Protein AF-A0A941A1A6-F1 (afdb_monomer)

Structure (mmCIF, N/CA/C/O backbone):
data_AF-A0A941A1A6-F1
#
_entry.id   AF-A0A941A1A6-F1
#
loop_
_atom_site.group_PDB
_atom_site.id
_atom_site.type_symbol
_atom_site.label_atom_id
_atom_site.label_alt_id
_atom_site.label_comp_id
_atom_site.label_asym_id
_atom_site.label_entity_id
_atom_site.label_seq_id
_atom_site.pdbx_PDB_ins_code
_atom_site.Cartn_x
_atom_site.Cartn_y
_atom_site.Cartn_z
_atom_site.occupancy
_atom_site.B_iso_or_equiv
_atom_site.auth_seq_id
_atom_site.auth_comp_id
_atom_site.auth_asym_id
_atom_site.auth_atom_id
_atom_site.pdbx_PDB_model_num
ATOM 1 N N . GLY A 1 1 ? 13.262 7.343 -23.167 1.00 49.34 1 GLY A N 1
ATOM 2 C CA . GLY A 1 1 ? 14.713 7.392 -22.883 1.00 49.34 1 GLY A CA 1
ATOM 3 C C . GLY A 1 1 ? 14.923 7.771 -21.428 1.00 49.34 1 GLY A C 1
ATOM 4 O O . GLY A 1 1 ? 13.982 8.309 -20.856 1.00 49.34 1 GLY A O 1
ATOM 5 N N . PRO A 1 2 ? 16.084 7.482 -20.812 1.00 55.06 2 PRO A N 1
ATOM 6 C CA . PRO A 1 2 ? 16.362 7.950 -19.455 1.00 55.06 2 PRO A CA 1
ATOM 7 C C . PRO A 1 2 ? 16.250 9.476 -19.433 1.00 55.06 2 PRO A C 1
ATOM 9 O O . PRO A 1 2 ? 16.770 10.135 -20.337 1.00 55.06 2 PRO A O 1
ATOM 12 N N . VAL A 1 3 ? 15.536 10.022 -18.447 1.00 61.56 3 VAL A N 1
ATOM 13 C CA . VAL A 1 3 ? 15.437 11.468 -18.219 1.00 61.56 3 VAL A CA 1
ATOM 14 C C . VAL A 1 3 ? 16.854 11.974 -17.980 1.00 61.56 3 VAL A C 1
ATOM 16 O O . VAL A 1 3 ? 17.435 11.787 -16.912 1.00 61.56 3 VAL A O 1
ATOM 19 N N . ARG A 1 4 ? 17.463 12.540 -19.023 1.00 63.44 4 ARG A N 1
ATOM 20 C CA . ARG A 1 4 ? 18.757 13.201 -18.915 1.00 63.44 4 ARG A CA 1
ATOM 21 C C . ARG A 1 4 ? 18.478 14.539 -18.275 1.00 63.44 4 ARG A C 1
ATOM 23 O O . ARG A 1 4 ? 18.136 15.497 -18.962 1.00 63.44 4 ARG A O 1
ATOM 30 N N . TRP A 1 5 ? 18.590 14.577 -16.953 1.00 63.22 5 TRP A N 1
ATOM 31 C CA . TRP A 1 5 ? 18.684 15.846 -16.262 1.00 63.22 5 TRP A CA 1
ATOM 32 C C . TRP A 1 5 ? 19.760 16.674 -16.968 1.00 63.22 5 TRP A C 1
ATOM 34 O O . TRP A 1 5 ? 20.865 16.150 -17.167 1.00 63.22 5 TRP A O 1
ATOM 44 N N . PRO A 1 6 ? 19.467 17.927 -17.364 1.00 58.25 6 PRO A N 1
ATOM 45 C CA . PRO A 1 6 ? 20.524 18.838 -17.775 1.00 58.25 6 PRO A CA 1
ATOM 46 C C . PRO A 1 6 ? 21.592 18.856 -16.672 1.00 58.25 6 PRO A C 1
ATOM 48 O O . PRO A 1 6 ? 21.302 18.480 -15.534 1.00 58.25 6 PRO A O 1
ATOM 51 N N . ALA A 1 7 ? 22.832 19.231 -16.991 1.00 59.91 7 ALA A N 1
ATOM 52 C CA . ALA A 1 7 ? 23.938 19.322 -16.031 1.00 59.91 7 ALA A CA 1
ATOM 53 C C . ALA A 1 7 ? 23.707 20.453 -14.999 1.00 59.91 7 ALA A C 1
ATOM 55 O O . ALA A 1 7 ? 24.485 21.391 -14.883 1.00 59.91 7 ALA A O 1
ATOM 56 N N . SER A 1 8 ? 22.583 20.392 -14.289 1.00 61.03 8 SER A N 1
ATOM 57 C CA . SER A 1 8 ? 22.144 21.315 -13.267 1.00 61.03 8 SER A CA 1
ATOM 58 C C . SER A 1 8 ? 22.949 21.067 -11.993 1.00 61.03 8 SER A C 1
ATOM 60 O O . SER A 1 8 ? 23.283 19.907 -11.711 1.00 61.03 8 SER A O 1
ATOM 62 N N . PRO A 1 9 ? 23.199 22.110 -11.184 1.00 63.56 9 PRO A N 1
ATOM 63 C CA . PRO A 1 9 ? 23.861 21.977 -9.891 1.00 63.56 9 PRO A CA 1
ATOM 64 C C . PRO A 1 9 ? 23.201 20.876 -9.049 1.00 63.56 9 PRO A C 1
ATOM 66 O O . PRO A 1 9 ? 21.979 20.699 -9.108 1.00 63.56 9 PRO A O 1
ATOM 69 N N . GLY A 1 10 ? 23.991 20.134 -8.263 1.00 65.44 10 GLY A N 1
ATOM 70 C CA . GLY A 1 10 ? 23.497 19.041 -7.406 1.00 65.44 10 GLY A CA 1
ATOM 71 C C . GLY A 1 10 ? 22.298 19.438 -6.530 1.00 65.44 10 GLY A C 1
ATOM 72 O O . GLY A 1 10 ? 21.397 18.627 -6.315 1.00 65.44 10 GLY A O 1
ATOM 73 N N . SER A 1 11 ? 22.207 20.725 -6.176 1.00 72.31 11 SER A N 1
ATOM 74 C CA . SER A 1 11 ? 21.114 21.320 -5.402 1.00 72.31 11 SER A CA 1
ATOM 75 C C . SER A 1 11 ? 19.716 21.122 -6.005 1.00 72.31 11 SER A C 1
ATOM 77 O O . SER A 1 11 ? 18.754 20.969 -5.253 1.00 72.31 11 SER A O 1
ATOM 79 N N . MET A 1 12 ? 19.562 21.076 -7.337 1.00 72.25 12 MET A N 1
ATOM 80 C CA . MET A 1 12 ? 18.244 20.880 -7.960 1.00 72.25 12 MET A CA 1
ATOM 81 C C . MET A 1 12 ? 17.758 19.435 -7.815 1.00 72.25 12 MET A C 1
ATOM 83 O O . MET A 1 12 ? 16.588 19.201 -7.516 1.00 72.25 12 MET A O 1
ATOM 87 N N . LYS A 1 13 ? 18.662 18.460 -7.957 1.00 72.88 13 LYS A N 1
ATOM 88 C CA . LYS A 1 13 ? 18.335 17.035 -7.786 1.00 72.88 13 LYS A CA 1
ATOM 89 C C . LYS A 1 13 ? 17.973 16.732 -6.332 1.00 72.88 13 LYS A C 1
ATOM 91 O O . LYS A 1 13 ? 16.995 16.035 -6.074 1.00 72.88 13 LYS A O 1
ATOM 96 N N . GLU A 1 14 ? 18.709 17.323 -5.394 1.00 78.75 14 GLU A N 1
ATOM 97 C CA . GLU A 1 14 ? 18.432 17.235 -3.958 1.00 78.75 14 GLU A CA 1
ATOM 98 C C . GLU A 1 14 ? 17.093 17.884 -3.585 1.00 78.75 14 GLU A C 1
ATOM 100 O O . GLU A 1 14 ? 16.314 17.310 -2.822 1.00 78.75 14 GLU A O 1
ATOM 105 N N . ALA A 1 15 ? 16.782 19.054 -4.153 1.00 81.69 15 ALA A N 1
ATOM 106 C CA . ALA A 1 15 ? 15.518 19.740 -3.903 1.00 81.69 15 ALA A CA 1
ATOM 107 C C . ALA A 1 15 ? 14.309 18.951 -4.421 1.00 81.69 15 ALA A C 1
ATOM 109 O O . ALA A 1 15 ? 13.315 18.815 -3.705 1.00 81.69 15 ALA A O 1
ATOM 110 N N . VAL A 1 16 ? 14.408 18.386 -5.627 1.00 80.75 16 VAL A N 1
ATOM 111 C CA . VAL A 1 16 ? 13.352 17.539 -6.196 1.00 80.75 16 VAL A CA 1
ATOM 112 C C . VAL A 1 16 ? 13.155 16.288 -5.342 1.00 80.75 16 VAL A C 1
ATOM 114 O O . VAL A 1 16 ? 12.024 15.995 -4.961 1.00 80.75 16 VAL A O 1
ATOM 117 N N . ALA A 1 17 ? 14.233 15.592 -4.971 1.00 78.88 17 ALA A N 1
ATOM 118 C CA . ALA A 1 17 ? 14.154 14.392 -4.137 1.00 78.88 17 ALA A CA 1
ATOM 119 C C . ALA A 1 17 ? 13.515 14.670 -2.767 1.00 78.88 17 ALA A C 1
ATOM 121 O O . ALA A 1 17 ? 12.662 13.905 -2.314 1.00 78.88 17 ALA A O 1
ATOM 122 N N . ARG A 1 18 ? 13.866 15.796 -2.136 1.00 82.00 18 ARG A N 1
ATOM 123 C CA . ARG A 1 18 ? 13.290 16.231 -0.858 1.00 82.00 18 ARG A CA 1
ATOM 124 C C . ARG A 1 18 ? 11.787 16.493 -0.961 1.00 82.00 18 ARG A C 1
ATOM 126 O O . ARG A 1 18 ? 11.028 15.961 -0.157 1.00 82.00 18 ARG A O 1
ATOM 133 N N . ASN A 1 19 ? 11.348 17.264 -1.954 1.00 81.88 19 ASN A N 1
ATOM 134 C CA . ASN A 1 19 ? 9.930 17.602 -2.119 1.00 81.88 19 ASN A CA 1
ATOM 135 C C . ASN A 1 19 ? 9.088 16.366 -2.453 1.00 81.88 19 ASN A C 1
ATOM 137 O O . ASN A 1 19 ? 7.995 16.187 -1.920 1.00 81.88 19 ASN A O 1
ATOM 141 N N . VAL A 1 20 ? 9.634 15.485 -3.291 1.00 78.62 20 VAL A N 1
ATOM 142 C CA . VAL A 1 20 ? 9.037 14.189 -3.615 1.00 78.62 20 VAL A CA 1
ATOM 143 C C . VAL A 1 20 ? 8.913 13.308 -2.373 1.00 78.62 20 VAL A C 1
ATOM 145 O O . VAL A 1 20 ? 7.848 12.739 -2.147 1.00 78.62 20 VAL A O 1
ATOM 148 N N . GLY A 1 21 ? 9.963 13.210 -1.553 1.00 77.44 21 GLY A N 1
ATOM 149 C CA . GLY A 1 21 ? 9.945 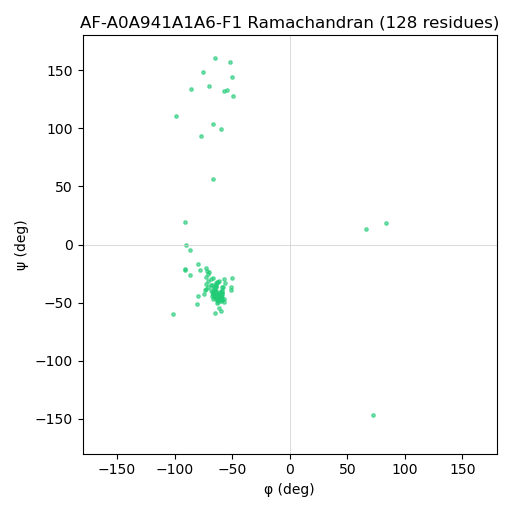12.416 -0.323 1.00 77.44 21 GLY A CA 1
ATOM 150 C C . GLY A 1 21 ? 8.910 12.919 0.684 1.00 77.44 21 GLY A C 1
ATOM 151 O O . GLY A 1 21 ? 8.161 12.119 1.243 1.00 77.44 21 GLY A O 1
ATOM 152 N N . ILE A 1 22 ? 8.813 14.240 0.856 1.00 79.50 22 ILE A N 1
ATOM 153 C CA . ILE A 1 22 ? 7.804 14.870 1.719 1.00 79.50 22 ILE A CA 1
ATOM 1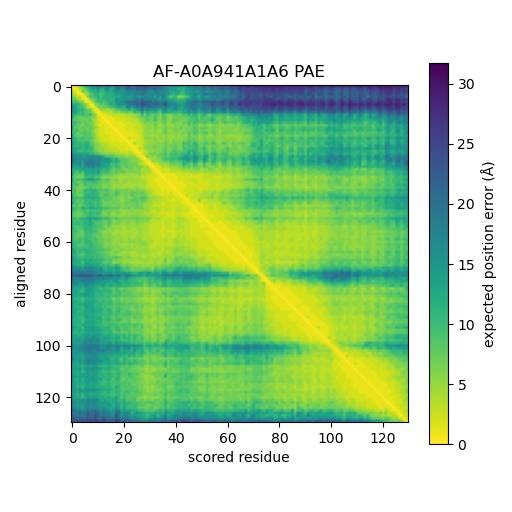54 C C . ILE A 1 22 ? 6.395 14.587 1.185 1.00 79.50 22 ILE A C 1
ATOM 156 O O . ILE A 1 22 ? 5.546 14.097 1.926 1.00 79.50 22 ILE A O 1
ATOM 160 N N . GLY A 1 23 ? 6.151 14.82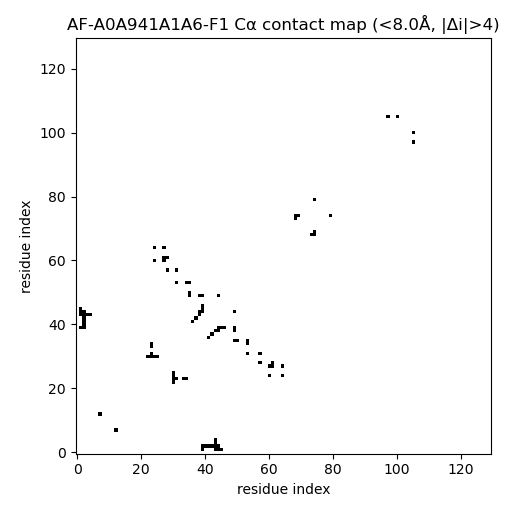9 -0.107 1.00 78.31 23 GLY A N 1
ATOM 161 C CA . GLY A 1 23 ? 4.848 14.583 -0.726 1.00 78.31 23 GLY A CA 1
ATOM 162 C C . GLY A 1 23 ? 4.424 13.115 -0.644 1.00 78.31 23 GLY A C 1
ATOM 163 O O . GLY A 1 23 ? 3.304 12.816 -0.236 1.00 78.31 23 GLY A O 1
ATOM 164 N N . ALA A 1 24 ? 5.329 12.187 -0.957 1.00 72.62 24 ALA A N 1
ATOM 165 C CA . ALA A 1 24 ? 5.058 10.754 -0.881 1.00 72.62 24 ALA A CA 1
ATOM 166 C C . ALA A 1 24 ? 4.785 10.287 0.560 1.00 72.62 24 ALA A C 1
ATOM 168 O O . ALA 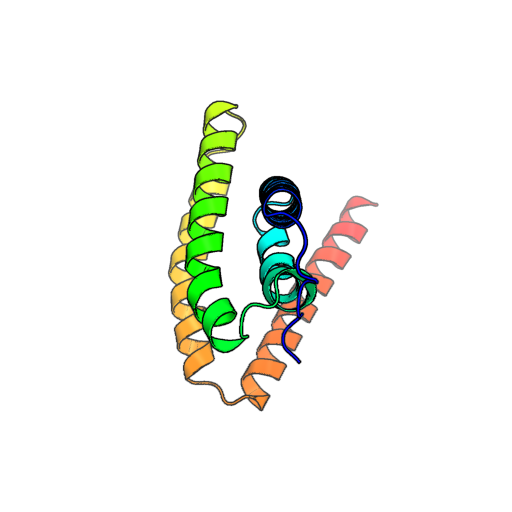A 1 24 ? 3.875 9.488 0.779 1.00 72.62 24 ALA A O 1
ATOM 169 N N . GLY A 1 25 ? 5.530 10.811 1.542 1.00 71.44 25 GLY A N 1
ATOM 170 C CA . GLY A 1 25 ? 5.335 10.498 2.959 1.00 71.44 25 GLY A CA 1
ATOM 171 C C . GLY A 1 25 ? 3.993 10.989 3.511 1.00 71.44 25 GLY A C 1
ATOM 172 O O . GLY A 1 25 ? 3.366 10.283 4.298 1.00 71.44 25 GLY A O 1
ATOM 173 N N . LEU A 1 26 ? 3.515 12.154 3.059 1.00 73.69 26 LEU A N 1
ATOM 174 C CA . LEU A 1 26 ? 2.232 12.725 3.490 1.00 73.69 26 LEU A CA 1
ATOM 175 C C . LEU A 1 26 ? 1.015 11.958 2.950 1.00 73.69 26 LEU A C 1
ATOM 177 O O . LEU A 1 26 ? 0.021 11.814 3.657 1.00 73.69 26 LEU A O 1
ATOM 181 N N . VAL A 1 27 ? 1.086 11.443 1.718 1.00 74.44 27 VAL A N 1
ATOM 182 C CA . VAL A 1 27 ? -0.017 10.678 1.099 1.00 74.44 27 VAL A CA 1
ATOM 183 C C . VAL A 1 27 ? -0.165 9.277 1.728 1.00 74.44 27 VAL A C 1
ATOM 185 O O . VAL A 1 27 ? -1.227 8.658 1.647 1.00 74.44 27 VAL A O 1
ATOM 188 N N . GLY A 1 28 ? 0.871 8.761 2.398 1.00 68.00 28 GLY A N 1
ATOM 189 C CA . GLY A 1 28 ? 0.842 7.454 3.060 1.00 68.00 28 GLY A CA 1
ATOM 190 C C . GLY A 1 28 ? 0.855 6.281 2.071 1.00 68.00 28 GLY A C 1
ATOM 191 O O . GLY A 1 28 ? 1.456 6.367 1.002 1.00 68.00 28 GLY A O 1
ATOM 192 N N . ALA A 1 29 ? 0.185 5.168 2.403 1.00 62.34 29 ALA A N 1
ATOM 193 C CA . ALA A 1 29 ? 0.193 3.944 1.585 1.00 62.34 29 ALA A CA 1
ATOM 194 C C . ALA A 1 29 ? -0.281 4.164 0.129 1.00 62.34 29 ALA A C 1
ATOM 196 O O . ALA A 1 29 ? 0.211 3.499 -0.781 1.00 62.34 29 ALA A O 1
ATOM 197 N N . GLY A 1 30 ? -1.168 5.139 -0.113 1.00 63.88 30 GLY A N 1
ATOM 198 C CA . GLY A 1 30 ? -1.593 5.532 -1.465 1.00 63.88 30 GLY A CA 1
ATO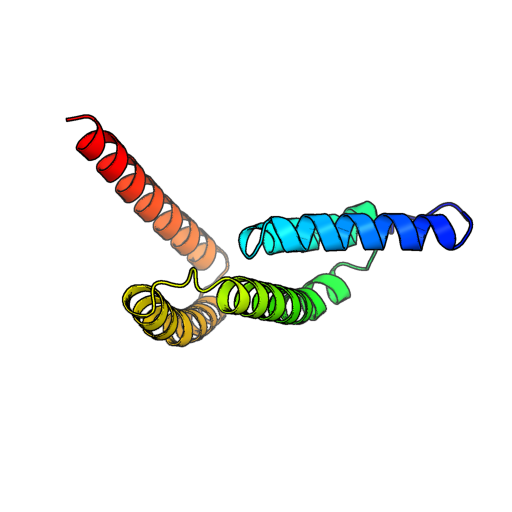M 199 C C . GLY A 1 30 ? -0.506 6.250 -2.279 1.00 63.88 30 GLY A C 1
ATOM 200 O O . GLY A 1 30 ? -0.515 6.194 -3.507 1.00 63.88 30 GLY A O 1
ATOM 201 N N . GLY A 1 31 ? 0.480 6.865 -1.618 1.00 67.94 31 GLY A N 1
ATOM 202 C CA . GLY A 1 31 ? 1.605 7.555 -2.256 1.00 67.94 31 GLY A CA 1
ATOM 203 C C . GLY A 1 31 ? 2.606 6.600 -2.907 1.00 67.94 31 GLY A C 1
ATOM 204 O O . GLY A 1 31 ? 3.287 6.973 -3.861 1.00 67.94 31 GLY A O 1
ATOM 205 N N . ALA A 1 32 ? 2.649 5.338 -2.465 1.00 73.69 32 ALA A N 1
ATOM 206 C CA . ALA A 1 32 ? 3.510 4.306 -3.044 1.00 73.69 32 ALA A CA 1
ATOM 207 C C . ALA A 1 32 ? 3.171 4.002 -4.514 1.00 73.69 32 ALA A C 1
ATOM 209 O O . ALA A 1 32 ? 4.070 3.723 -5.307 1.00 73.69 32 ALA A O 1
ATOM 210 N N . PHE A 1 33 ? 1.897 4.119 -4.904 1.00 77.25 33 PHE A N 1
ATOM 211 C CA . PHE A 1 33 ? 1.484 3.983 -6.304 1.00 77.25 33 PHE A CA 1
ATOM 212 C C . PHE A 1 33 ? 2.087 5.084 -7.190 1.00 77.25 33 PHE A C 1
ATOM 214 O O . PHE A 1 33 ? 2.478 4.824 -8.327 1.00 77.25 33 PHE A O 1
ATOM 221 N N . LEU A 1 34 ? 2.224 6.300 -6.653 1.00 81.19 34 LEU A N 1
ATOM 222 C CA . LEU A 1 34 ? 2.822 7.439 -7.354 1.00 81.19 34 LEU A CA 1
ATOM 223 C C . LEU A 1 34 ? 4.357 7.371 -7.390 1.00 81.19 34 LEU A C 1
ATOM 225 O O . LEU A 1 34 ? 4.978 7.969 -8.265 1.00 81.19 34 LEU A O 1
ATOM 229 N N . LEU A 1 35 ? 4.983 6.623 -6.478 1.00 83.00 35 LEU A N 1
ATOM 230 C CA . LEU A 1 35 ? 6.439 6.541 -6.348 1.00 83.00 35 LEU A CA 1
ATOM 231 C C . LEU A 1 35 ? 7.118 5.947 -7.592 1.00 83.00 35 LEU A C 1
ATOM 233 O O . LEU A 1 35 ? 8.112 6.484 -8.074 1.00 83.00 35 LEU A O 1
ATOM 237 N N . VAL A 1 36 ? 6.578 4.858 -8.142 1.00 87.62 36 VAL A N 1
ATOM 238 C CA . VAL A 1 36 ? 7.146 4.188 -9.326 1.00 87.62 36 VAL A CA 1
ATOM 239 C C . VAL A 1 36 ? 7.170 5.097 -10.566 1.00 87.62 36 VAL A C 1
ATOM 241 O O . VAL A 1 36 ? 8.256 5.283 -11.126 1.00 87.62 36 VAL A O 1
ATOM 244 N N . PRO A 1 37 ? 6.045 5.698 -11.011 1.00 83.69 37 PRO A N 1
ATOM 245 C CA . PRO A 1 37 ? 6.065 6.599 -12.160 1.00 83.69 37 PRO A CA 1
ATOM 246 C C . PRO A 1 37 ? 6.934 7.831 -11.903 1.00 83.69 37 PRO A C 1
ATOM 248 O O . PRO A 1 37 ? 7.600 8.293 -12.821 1.00 83.69 37 PRO A O 1
ATOM 251 N N . LEU A 1 38 ? 7.014 8.320 -10.667 1.00 83.69 38 LEU A N 1
ATOM 252 C CA . LEU A 1 38 ? 7.847 9.464 -10.303 1.00 83.69 38 LEU A CA 1
ATOM 253 C C . LEU A 1 38 ? 9.351 9.161 -10.406 1.00 83.69 38 LEU A C 1
ATOM 255 O O . LEU A 1 38 ? 10.109 9.941 -10.983 1.00 83.69 38 LEU A O 1
ATOM 259 N N . LEU A 1 39 ? 9.795 8.002 -9.916 1.00 82.25 39 LEU A N 1
ATOM 260 C CA . LEU A 1 39 ? 11.195 7.580 -10.028 1.00 82.25 39 LEU A CA 1
ATOM 261 C C . LEU A 1 3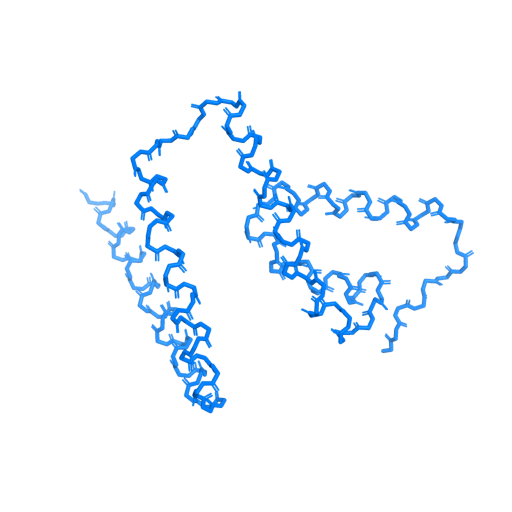9 ? 11.621 7.365 -11.488 1.00 82.25 39 LEU A C 1
ATOM 263 O O . LEU A 1 39 ? 12.765 7.650 -11.845 1.00 82.25 39 LEU A O 1
ATOM 267 N N . ILE A 1 40 ? 10.709 6.898 -12.341 1.00 87.25 40 ILE A N 1
ATOM 268 C CA . ILE A 1 40 ? 10.993 6.662 -13.762 1.00 87.25 40 ILE A CA 1
ATOM 269 C C . ILE A 1 40 ? 10.918 7.968 -14.564 1.00 87.25 40 ILE A C 1
ATOM 271 O O . ILE A 1 40 ? 11.844 8.284 -15.307 1.00 87.25 40 ILE A O 1
ATOM 275 N N . ALA A 1 41 ? 9.828 8.725 -14.427 1.00 82.56 41 ALA A N 1
ATOM 276 C CA . ALA A 1 41 ? 9.511 9.868 -15.283 1.00 82.56 41 ALA A CA 1
ATOM 277 C C . ALA A 1 41 ? 10.133 11.187 -14.818 1.00 82.56 41 ALA A C 1
ATOM 279 O O . ALA A 1 41 ? 10.358 12.063 -15.645 1.00 82.56 41 ALA A O 1
ATOM 280 N N . VAL A 1 42 ? 10.407 11.340 -13.520 1.00 78.81 42 VAL A N 1
ATOM 281 C CA . VAL A 1 42 ? 11.077 12.532 -12.987 1.00 78.81 42 VAL A CA 1
ATOM 282 C C . VAL A 1 42 ? 12.539 12.210 -12.739 1.00 78.81 42 VAL A C 1
ATOM 284 O O . VAL A 1 42 ? 13.405 12.796 -13.372 1.00 78.81 42 VAL A O 1
ATOM 287 N N . VAL A 1 43 ? 12.846 11.233 -11.883 1.00 78.38 43 VAL A N 1
ATOM 288 C CA . VAL A 1 43 ? 14.244 10.969 -11.494 1.00 78.38 43 VAL A CA 1
ATOM 289 C C . VAL A 1 43 ? 15.052 10.303 -12.618 1.00 78.38 43 VAL A C 1
ATOM 291 O O . VAL A 1 43 ? 16.257 10.533 -12.709 1.00 78.38 43 VAL A O 1
ATOM 294 N N . GLY A 1 44 ? 14.410 9.547 -13.513 1.00 78.31 44 GLY A N 1
ATOM 295 C CA . GLY A 1 44 ? 15.072 8.893 -14.647 1.00 78.31 44 GLY A CA 1
ATOM 296 C C . GLY A 1 44 ? 15.731 7.556 -14.306 1.00 78.31 44 GLY A C 1
ATOM 297 O O . GLY A 1 44 ? 16.595 7.094 -15.054 1.00 78.31 44 GLY A O 1
ATOM 298 N N . ILE A 1 45 ? 15.351 6.932 -13.187 1.00 82.44 45 ILE A N 1
ATOM 299 C CA . ILE A 1 45 ? 15.900 5.639 -12.767 1.00 82.44 45 ILE A CA 1
ATOM 300 C C . ILE A 1 45 ? 15.388 4.536 -13.712 1.00 82.44 45 ILE A C 1
ATOM 302 O O . ILE A 1 45 ? 14.197 4.510 -14.037 1.00 82.44 45 ILE A O 1
ATOM 306 N N . PRO A 1 46 ? 16.252 3.602 -14.159 1.00 85.19 46 PRO A N 1
ATOM 307 C CA . PRO A 1 46 ? 15.830 2.471 -14.975 1.00 85.19 46 PRO A CA 1
ATOM 308 C C . PRO A 1 46 ? 14.713 1.658 -14.313 1.00 85.19 46 PRO A C 1
ATOM 310 O O . PRO A 1 46 ? 14.841 1.232 -13.165 1.00 85.19 46 PRO A O 1
ATOM 313 N N . THR A 1 47 ? 13.665 1.345 -15.079 1.00 87.38 47 THR A N 1
ATOM 314 C CA . THR A 1 47 ? 12.458 0.640 -14.610 1.00 87.38 47 THR A CA 1
ATOM 315 C C . THR A 1 47 ? 12.765 -0.645 -13.839 1.00 87.38 47 THR A C 1
ATOM 317 O O . THR A 1 47 ? 12.131 -0.921 -12.826 1.00 87.38 47 THR A O 1
ATOM 320 N N . ARG A 1 48 ? 13.773 -1.413 -14.275 1.00 86.19 48 ARG A N 1
ATOM 321 C CA . ARG A 1 48 ? 14.195 -2.651 -13.599 1.00 86.19 48 ARG A CA 1
ATOM 322 C C . ARG A 1 48 ? 14.641 -2.401 -12.155 1.00 86.19 48 ARG A C 1
ATOM 324 O O . ARG A 1 48 ? 14.306 -3.184 -11.275 1.00 86.19 48 ARG A O 1
ATOM 331 N N . ILE A 1 49 ? 15.387 -1.322 -11.926 1.00 86.31 49 ILE A N 1
ATOM 332 C CA . ILE A 1 49 ? 15.915 -0.966 -10.605 1.00 86.31 49 ILE A CA 1
ATOM 333 C C . ILE A 1 49 ? 14.780 -0.412 -9.744 1.00 86.31 49 ILE A C 1
ATOM 335 O O . ILE A 1 49 ? 14.641 -0.815 -8.594 1.00 86.31 49 ILE A O 1
ATOM 339 N N . THR A 1 50 ? 13.926 0.439 -10.319 1.00 88.19 50 THR A N 1
ATOM 340 C CA . THR A 1 50 ? 12.769 1.024 -9.628 1.00 88.19 50 THR A CA 1
ATOM 341 C C . THR A 1 50 ? 11.795 -0.029 -9.107 1.00 88.19 50 THR A C 1
ATOM 343 O O . THR A 1 50 ? 11.381 0.057 -7.958 1.00 88.19 50 THR A O 1
ATOM 346 N N . ILE A 1 51 ? 11.439 -1.026 -9.924 1.00 87.62 51 ILE A N 1
ATOM 347 C CA . ILE A 1 51 ? 10.505 -2.088 -9.511 1.00 87.62 51 ILE A CA 1
ATOM 348 C C . ILE A 1 51 ? 11.108 -2.938 -8.381 1.00 87.62 51 ILE A C 1
ATOM 350 O O . ILE A 1 51 ? 10.391 -3.350 -7.474 1.00 87.62 51 ILE A O 1
ATOM 354 N N . GLY A 1 52 ? 12.421 -3.190 -8.416 1.00 86.88 52 GLY A N 1
ATOM 355 C CA . GLY A 1 52 ? 13.107 -3.957 -7.375 1.00 86.88 52 GLY A CA 1
ATOM 356 C C . GLY A 1 52 ? 13.265 -3.197 -6.054 1.00 86.88 52 GLY A C 1
ATOM 357 O O . GLY A 1 52 ? 13.190 -3.806 -4.990 1.00 86.88 52 GLY A O 1
ATOM 358 N N . SER A 1 53 ? 13.461 -1.876 -6.100 1.00 88.25 53 SER A N 1
ATOM 359 C CA . SER A 1 53 ? 13.679 -1.056 -4.902 1.00 88.25 53 SER A CA 1
ATOM 360 C C . SER A 1 53 ? 12.397 -0.483 -4.294 1.00 88.25 53 SER A C 1
ATOM 362 O O . SER A 1 53 ? 12.386 -0.168 -3.102 1.00 88.25 53 SER A O 1
ATOM 364 N N . SER A 1 54 ? 11.303 -0.370 -5.057 1.00 86.19 54 SER A N 1
ATOM 365 C CA . SER A 1 54 ? 10.066 0.249 -4.568 1.00 86.19 54 SER A CA 1
ATOM 366 C C . SER A 1 54 ? 9.462 -0.415 -3.324 1.00 86.19 54 SER A C 1
ATOM 368 O O . SER A 1 54 ? 9.058 0.338 -2.443 1.00 86.19 54 SER A O 1
ATOM 370 N N . PRO A 1 55 ? 9.442 -1.756 -3.147 1.00 86.62 55 PRO A N 1
ATOM 371 C CA . PRO A 1 55 ? 8.892 -2.363 -1.931 1.00 86.62 55 PRO A CA 1
ATOM 372 C C . PRO A 1 55 ? 9.687 -1.988 -0.676 1.00 86.62 55 PRO A C 1
ATOM 374 O O . PRO A 1 55 ? 9.100 -1.745 0.375 1.00 86.62 55 PRO A O 1
ATOM 377 N N . ALA A 1 56 ? 11.016 -1.884 -0.791 1.00 88.69 56 ALA A N 1
ATOM 378 C CA . ALA A 1 56 ? 11.876 -1.456 0.309 1.00 88.69 56 ALA A CA 1
ATOM 379 C C . ALA A 1 56 ? 11.622 0.012 0.674 1.00 88.69 56 ALA A C 1
ATOM 381 O O . ALA A 1 56 ? 11.528 0.351 1.852 1.00 88.69 56 ALA A O 1
ATOM 382 N N . ILE A 1 57 ? 11.452 0.880 -0.328 1.00 86.31 57 ILE A N 1
ATOM 383 C CA . ILE A 1 57 ? 11.101 2.286 -0.096 1.00 86.31 57 ILE A CA 1
ATOM 384 C C . ILE A 1 57 ? 9.727 2.377 0.579 1.00 86.31 57 ILE A C 1
ATOM 386 O O . ILE A 1 57 ? 9.584 3.048 1.600 1.00 86.31 57 ILE A O 1
ATOM 390 N N . THR A 1 58 ? 8.727 1.658 0.064 1.00 86.69 58 THR A N 1
ATOM 391 C CA . THR A 1 58 ? 7.388 1.618 0.656 1.00 86.69 58 THR A CA 1
ATOM 392 C C . THR A 1 58 ? 7.424 1.122 2.100 1.00 86.69 58 THR A C 1
ATOM 394 O O . THR A 1 58 ? 6.787 1.743 2.947 1.00 86.69 58 THR A O 1
ATOM 397 N N . LEU A 1 59 ? 8.219 0.095 2.414 1.00 88.12 59 LEU A N 1
ATOM 398 C CA . LEU A 1 59 ? 8.407 -0.389 3.783 1.00 88.12 59 LEU A CA 1
ATOM 399 C C . LEU A 1 59 ? 8.913 0.718 4.719 1.00 88.12 59 LEU A C 1
ATOM 401 O O . LEU A 1 59 ? 8.315 0.945 5.767 1.00 88.12 59 LEU A O 1
ATOM 405 N N . TRP A 1 60 ? 9.962 1.452 4.334 1.00 87.56 60 TRP A N 1
ATOM 406 C CA . TRP A 1 60 ? 10.485 2.557 5.145 1.00 87.56 60 TRP A CA 1
ATOM 407 C C . TRP A 1 60 ? 9.458 3.672 5.356 1.00 87.56 60 TRP A C 1
ATOM 409 O O . TRP A 1 60 ? 9.277 4.139 6.482 1.00 87.56 60 TRP A O 1
ATOM 419 N N . THR A 1 61 ? 8.746 4.068 4.296 1.00 83.50 61 THR A N 1
ATOM 420 C CA . THR A 1 61 ? 7.704 5.108 4.392 1.00 83.50 61 THR A CA 1
ATOM 421 C C . THR A 1 61 ? 6.530 4.669 5.268 1.00 83.50 61 THR A C 1
ATOM 423 O O . THR A 1 61 ? 6.041 5.458 6.074 1.00 83.50 61 THR A O 1
ATOM 426 N N . ALA A 1 62 ? 6.110 3.405 5.171 1.00 84.81 62 ALA A N 1
ATOM 427 C CA . ALA A 1 62 ? 5.039 2.845 5.983 1.00 84.81 62 ALA A CA 1
ATOM 428 C C . ALA A 1 62 ? 5.437 2.787 7.463 1.00 84.81 62 ALA A C 1
ATOM 430 O O . ALA A 1 62 ? 4.658 3.214 8.312 1.00 84.81 62 ALA A O 1
ATOM 431 N N . THR A 1 63 ? 6.661 2.346 7.772 1.00 88.06 63 THR A N 1
ATOM 432 C CA . THR A 1 63 ? 7.196 2.345 9.142 1.00 88.06 63 THR A CA 1
ATOM 433 C C . THR A 1 63 ? 7.226 3.756 9.725 1.00 88.06 63 THR A C 1
ATOM 435 O O . THR A 1 63 ? 6.743 3.966 10.836 1.00 88.06 63 THR A O 1
ATOM 438 N N . ALA A 1 64 ? 7.713 4.744 8.967 1.00 86.44 64 ALA A N 1
ATOM 439 C CA . ALA A 1 64 ? 7.696 6.144 9.390 1.00 86.44 64 ALA A CA 1
ATOM 440 C C . ALA A 1 64 ? 6.264 6.664 9.622 1.00 86.44 64 ALA A C 1
ATOM 442 O O . ALA A 1 64 ? 6.007 7.346 10.614 1.00 86.44 64 ALA A O 1
ATOM 443 N N . GLY A 1 65 ? 5.313 6.297 8.757 1.00 84.19 65 GLY A N 1
ATOM 444 C CA . GLY A 1 65 ? 3.900 6.655 8.906 1.00 84.19 65 GLY A CA 1
ATOM 445 C C . GLY A 1 65 ? 3.241 6.031 10.141 1.00 84.19 65 GLY A C 1
ATOM 446 O O . GLY A 1 65 ? 2.472 6.701 10.832 1.00 84.19 65 GLY A O 1
ATOM 447 N N . VAL A 1 66 ? 3.563 4.773 10.454 1.00 86.00 66 VAL A N 1
ATOM 448 C CA . V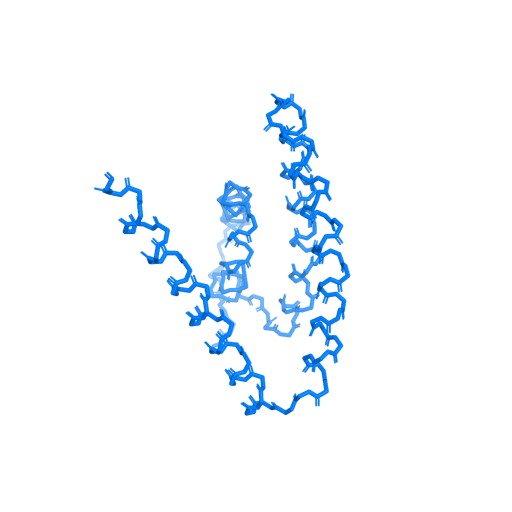AL A 1 66 ? 3.096 4.095 11.673 1.00 86.00 66 VAL A CA 1
ATOM 449 C C . VAL A 1 66 ? 3.703 4.743 12.913 1.00 86.00 66 VAL A C 1
ATOM 451 O O . VAL A 1 66 ? 2.958 5.072 13.830 1.00 86.00 66 VAL A O 1
ATOM 454 N N . LEU A 1 67 ? 5.015 4.998 12.930 1.00 86.88 67 LEU A N 1
ATOM 455 C CA . LEU A 1 67 ? 5.684 5.687 14.040 1.00 86.88 67 LEU A CA 1
ATOM 456 C C . LEU A 1 67 ? 5.099 7.083 14.282 1.00 86.88 67 LEU A C 1
ATOM 458 O O . LEU A 1 67 ? 4.812 7.435 15.424 1.00 86.88 67 LEU A O 1
ATOM 462 N N . GLY A 1 68 ? 4.847 7.848 13.217 1.00 85.88 68 GLY A N 1
ATOM 463 C CA . GLY A 1 68 ? 4.202 9.157 13.317 1.00 85.88 68 GLY A CA 1
ATOM 464 C C . GLY A 1 68 ? 2.790 9.078 13.903 1.00 85.88 68 GLY A C 1
ATOM 465 O O . GLY A 1 68 ? 2.439 9.870 14.773 1.00 85.88 68 GLY A O 1
ATOM 466 N N . LYS A 1 69 ? 1.988 8.090 13.484 1.00 84.19 69 LYS A N 1
ATOM 467 C CA . LYS A 1 69 ? 0.632 7.866 14.020 1.00 84.19 69 LYS A CA 1
ATOM 468 C C . LYS A 1 69 ? 0.627 7.322 15.454 1.00 84.19 69 LYS A C 1
ATOM 470 O O . LYS A 1 69 ? -0.295 7.619 16.209 1.00 84.19 69 LYS A O 1
ATOM 475 N N . LEU A 1 70 ? 1.636 6.536 15.833 1.00 85.00 70 LEU A N 1
ATOM 476 C CA . LEU A 1 70 ? 1.826 6.064 17.207 1.00 85.00 70 LEU A CA 1
ATOM 477 C C . LEU A 1 70 ? 2.168 7.233 18.132 1.00 85.00 70 LEU A C 1
ATOM 479 O O . LEU A 1 70 ? 1.587 7.337 19.209 1.00 85.00 70 LEU A O 1
ATOM 483 N N . ALA A 1 71 ? 3.042 8.143 17.690 1.00 84.50 71 ALA A N 1
ATOM 484 C CA . ALA A 1 71 ? 3.430 9.323 18.459 1.00 84.50 71 ALA A CA 1
ATOM 485 C C . ALA A 1 71 ? 2.249 10.266 18.753 1.00 84.50 71 ALA A C 1
ATOM 487 O O . ALA A 1 71 ? 2.226 10.905 19.801 1.00 84.50 71 ALA A O 1
ATOM 488 N N . THR A 1 72 ? 1.253 10.340 17.865 1.00 83.31 72 THR A N 1
ATOM 489 C CA . THR A 1 72 ? 0.052 11.163 18.080 1.00 83.31 72 THR A CA 1
ATOM 490 C C . THR A 1 72 ? -1.053 10.455 18.868 1.00 83.31 72 THR A C 1
ATOM 492 O O . THR A 1 72 ? -2.063 11.084 19.176 1.00 83.31 72 THR A O 1
ATOM 495 N N . GLY A 1 73 ? -0.901 9.166 19.199 1.00 78.06 73 GLY A N 1
ATOM 496 C CA . GLY A 1 73 ? -1.893 8.395 19.962 1.00 78.06 73 GLY A CA 1
ATOM 497 C C . GLY A 1 73 ? -3.228 8.164 19.237 1.00 78.06 73 GLY A C 1
ATOM 498 O O . GLY A 1 73 ? -4.199 7.738 19.853 1.00 78.06 73 GLY A O 1
ATOM 499 N N . GLN A 1 74 ? -3.300 8.425 17.929 1.00 72.44 74 GLN A N 1
ATOM 500 C CA . GLN A 1 74 ? -4.544 8.400 17.141 1.00 72.44 74 GLN A CA 1
ATOM 501 C C . GLN A 1 74 ? -4.848 7.031 16.507 1.00 72.44 74 GLN A C 1
ATOM 503 O O . GLN A 1 74 ? -5.592 6.953 15.528 1.00 72.44 74 GLN A O 1
ATOM 508 N N . ILE A 1 75 ? -4.254 5.942 17.004 1.00 78.38 75 ILE A N 1
ATOM 509 C CA . ILE A 1 75 ? -4.451 4.611 16.419 1.00 78.38 75 ILE A CA 1
ATOM 510 C C . ILE A 1 75 ? -5.507 3.844 17.221 1.00 78.38 75 ILE A C 1
ATOM 512 O O . ILE A 1 75 ? -5.224 3.419 18.343 1.00 78.38 75 ILE A O 1
ATOM 516 N N . PRO A 1 76 ? -6.702 3.594 16.653 1.00 85.25 76 PRO A N 1
ATOM 517 C CA . PRO A 1 76 ? -7.642 2.659 17.249 1.00 85.25 76 PRO A CA 1
ATOM 518 C C . PRO A 1 76 ? -7.057 1.239 17.172 1.00 85.25 76 PRO A C 1
ATOM 520 O O . PRO A 1 76 ? -7.030 0.611 16.114 1.00 85.25 76 PRO A O 1
ATOM 523 N N . LEU A 1 77 ? -6.561 0.744 18.310 1.00 84.69 77 LEU A N 1
ATOM 524 C CA . LEU A 1 77 ? -5.809 -0.514 18.419 1.00 84.69 77 LEU A CA 1
ATOM 525 C C . LEU A 1 77 ? -6.598 -1.738 17.940 1.00 84.69 77 LEU A C 1
ATOM 527 O O . LEU A 1 77 ? -6.028 -2.621 17.308 1.00 84.69 77 LEU A O 1
ATOM 531 N N . VAL A 1 78 ? -7.908 -1.777 18.194 1.00 89.44 78 VAL A N 1
ATOM 532 C CA . VAL A 1 78 ? -8.772 -2.912 17.831 1.00 89.44 78 VAL A CA 1
ATOM 533 C C . VAL A 1 78 ? -8.868 -3.105 16.306 1.00 89.44 78 VAL A C 1
ATOM 535 O O . VAL A 1 78 ? -8.455 -4.160 15.820 1.00 89.44 78 VAL A O 1
ATOM 538 N N . PRO A 1 79 ? -9.339 -2.122 15.509 1.00 89.25 79 PRO A N 1
ATOM 539 C CA . PRO A 1 79 ? -9.368 -2.264 14.053 1.00 89.25 79 PRO A CA 1
ATOM 540 C C . PRO A 1 79 ? -7.966 -2.316 13.433 1.00 89.25 79 PRO A C 1
ATOM 542 O O . PRO A 1 79 ? -7.790 -2.980 12.414 1.00 89.25 79 PRO A O 1
ATOM 545 N N . ALA A 1 80 ? -6.955 -1.685 14.044 1.00 88.00 80 ALA A N 1
ATOM 546 C CA . ALA A 1 80 ? -5.574 -1.794 13.575 1.00 88.00 80 ALA A CA 1
ATOM 547 C C . ALA A 1 80 ? -5.040 -3.233 13.687 1.00 88.00 80 ALA A C 1
ATOM 549 O O . ALA A 1 80 ? -4.476 -3.752 12.725 1.00 88.00 80 ALA A O 1
ATOM 550 N N . ALA A 1 81 ? -5.263 -3.902 14.822 1.00 89.06 81 ALA A N 1
ATOM 551 C CA . ALA A 1 81 ? -4.862 -5.292 15.017 1.00 89.06 81 ALA A CA 1
ATOM 552 C C . ALA A 1 81 ? -5.601 -6.237 14.057 1.00 89.06 81 ALA A C 1
ATOM 554 O O . ALA A 1 81 ? -4.965 -7.071 13.412 1.00 89.06 81 ALA A O 1
ATOM 555 N N . ALA A 1 82 ? -6.919 -6.066 13.897 1.00 92.50 82 ALA A N 1
ATOM 556 C CA . ALA A 1 82 ? -7.707 -6.846 12.941 1.00 92.50 82 ALA A CA 1
ATOM 557 C C . ALA A 1 82 ? -7.193 -6.680 11.500 1.00 92.50 82 ALA A C 1
ATOM 559 O O . ALA A 1 82 ? -7.068 -7.659 10.761 1.00 92.50 82 ALA A O 1
ATOM 560 N N . LEU A 1 83 ? -6.828 -5.453 11.116 1.00 90.88 83 LEU A N 1
ATOM 561 C CA . LEU A 1 83 ? -6.283 -5.159 9.796 1.00 90.88 83 LEU A CA 1
ATOM 562 C C . LEU A 1 83 ? -4.915 -5.812 9.580 1.00 90.88 83 LEU A C 1
ATOM 564 O O . LEU A 1 83 ? -4.694 -6.387 8.521 1.00 90.88 83 LEU A O 1
ATOM 568 N N . VAL A 1 84 ? -4.017 -5.785 10.568 1.00 90.56 84 VAL A N 1
ATOM 569 C CA . VAL A 1 84 ? -2.704 -6.450 10.468 1.00 90.56 84 VAL A CA 1
ATOM 570 C C . VAL A 1 84 ? -2.861 -7.967 10.350 1.00 90.56 84 VAL A C 1
ATOM 572 O O . VAL A 1 84 ? -2.237 -8.579 9.481 1.00 90.56 84 VAL A O 1
ATOM 575 N N . LEU A 1 85 ? -3.728 -8.563 11.174 1.00 93.75 85 LEU A N 1
ATOM 576 C CA . LEU A 1 85 ? -3.990 -10.004 11.160 1.00 93.75 85 LEU A CA 1
ATOM 577 C C . LEU A 1 85 ? -4.617 -10.477 9.844 1.00 93.75 85 LEU A C 1
ATOM 579 O O . LEU A 1 85 ? -4.328 -11.588 9.412 1.00 93.75 85 LEU A O 1
ATOM 583 N N . GLY A 1 86 ? -5.438 -9.652 9.190 1.00 93.56 86 GLY A N 1
ATOM 584 C CA . GLY A 1 86 ? -5.972 -9.958 7.861 1.00 93.56 86 GLY A CA 1
ATOM 585 C C . GLY A 1 86 ? -4.973 -9.688 6.729 1.00 93.56 86 GLY A C 1
ATOM 586 O O . GLY A 1 86 ? -4.817 -10.504 5.819 1.00 93.56 86 GLY A O 1
ATOM 587 N N . ALA A 1 87 ? -4.273 -8.553 6.780 1.00 90.75 87 ALA A N 1
ATOM 588 C CA . ALA A 1 87 ? -3.414 -8.088 5.693 1.00 90.75 87 ALA A CA 1
ATOM 589 C C . ALA A 1 87 ? -2.120 -8.898 5.556 1.00 90.75 87 ALA A C 1
ATOM 591 O O . ALA A 1 87 ? -1.707 -9.166 4.429 1.00 90.75 87 ALA A O 1
ATOM 592 N N . ALA A 1 88 ? -1.488 -9.310 6.661 1.00 92.19 88 ALA A N 1
ATOM 593 C CA . ALA A 1 88 ? -0.237 -10.071 6.620 1.00 92.19 88 ALA A CA 1
ATOM 594 C C . ALA A 1 88 ? -0.374 -11.412 5.862 1.00 92.19 88 ALA A C 1
ATOM 596 O O . ALA A 1 88 ? 0.309 -11.583 4.847 1.00 92.19 88 ALA A O 1
ATOM 597 N N . PRO A 1 89 ? -1.285 -12.331 6.247 1.00 94.31 89 PRO A N 1
ATOM 598 C CA . PRO A 1 89 ? -1.501 -13.563 5.493 1.00 94.31 89 PRO A CA 1
ATOM 599 C C . PRO A 1 89 ? -2.136 -13.294 4.124 1.00 94.31 89 PRO A C 1
ATOM 601 O O . PRO A 1 89 ? -1.782 -13.954 3.148 1.00 94.31 89 PRO A O 1
ATOM 604 N N . GLY A 1 90 ? -3.025 -12.298 4.012 1.00 91.88 90 GLY A N 1
ATOM 605 C CA . GLY A 1 90 ? -3.651 -11.927 2.742 1.00 91.88 90 GLY A CA 1
ATOM 606 C C . GLY A 1 90 ? -2.638 -11.507 1.673 1.00 91.88 90 GLY A C 1
ATOM 607 O O . GLY A 1 90 ? -2.749 -11.930 0.523 1.00 91.88 90 GLY A O 1
ATOM 608 N N . ALA A 1 91 ? -1.608 -10.742 2.047 1.00 89.94 91 ALA A N 1
ATOM 609 C CA . ALA A 1 91 ? -0.542 -10.329 1.138 1.00 89.94 91 ALA A CA 1
ATOM 610 C C . ALA A 1 91 ? 0.302 -11.522 0.661 1.00 89.94 91 ALA A C 1
ATOM 612 O O . ALA A 1 91 ? 0.576 -11.645 -0.534 1.00 89.94 91 ALA A O 1
ATOM 613 N N . GLN A 1 92 ? 0.662 -12.432 1.571 1.00 93.31 92 GLN A N 1
ATOM 614 C CA . GLN A 1 92 ? 1.446 -13.630 1.246 1.00 93.31 92 GLN A CA 1
ATOM 615 C C . GLN A 1 92 ? 0.674 -14.581 0.321 1.00 93.31 92 GLN A C 1
ATOM 617 O O . GLN A 1 92 ? 1.208 -15.063 -0.682 1.00 93.31 92 GLN A O 1
ATOM 622 N N . VAL A 1 93 ? -0.604 -14.823 0.628 1.00 92.44 93 VAL A N 1
ATOM 623 C CA . VAL A 1 93 ? -1.492 -15.646 -0.204 1.00 92.44 93 VAL A CA 1
ATOM 624 C C . VAL A 1 93 ? -1.723 -14.977 -1.559 1.00 92.44 93 VAL A C 1
ATOM 626 O O . VAL A 1 93 ? -1.637 -15.644 -2.589 1.00 92.44 93 VAL A O 1
ATOM 629 N N . GLY A 1 94 ? -1.942 -13.662 -1.586 1.00 87.94 94 GLY A N 1
ATOM 630 C CA . GLY A 1 94 ? -2.115 -12.892 -2.817 1.00 87.94 94 GLY A CA 1
ATOM 631 C C . GLY A 1 94 ? -0.901 -12.968 -3.744 1.00 87.94 94 GLY A C 1
ATOM 632 O O . GLY A 1 94 ? -1.059 -13.216 -4.940 1.00 87.94 94 GLY A O 1
ATOM 633 N N . GLU A 1 95 ? 0.315 -12.839 -3.206 1.00 88.44 95 GLU A N 1
ATOM 634 C CA . GLU A 1 95 ? 1.554 -13.020 -3.973 1.00 88.44 95 GLU A CA 1
ATOM 635 C C . GLU A 1 95 ? 1.667 -14.452 -4.521 1.00 88.44 95 GLU A C 1
ATOM 637 O O . GLU A 1 95 ? 2.012 -14.668 -5.686 1.00 88.44 95 GLU A O 1
ATOM 642 N N . TRP A 1 96 ? 1.356 -15.452 -3.695 1.00 89.50 96 TRP A N 1
ATOM 643 C CA . TRP A 1 96 ? 1.406 -16.854 -4.096 1.00 89.50 96 TRP A CA 1
ATOM 644 C C . TRP A 1 96 ? 0.424 -17.181 -5.229 1.00 89.50 96 TRP A C 1
ATOM 646 O O . TRP A 1 96 ? 0.828 -17.802 -6.215 1.00 89.50 96 TRP A O 1
ATOM 656 N N . ILE A 1 97 ? -0.824 -16.711 -5.136 1.00 87.81 97 ILE A N 1
ATOM 657 C CA . ILE A 1 97 ? -1.830 -16.849 -6.201 1.00 87.81 97 ILE A CA 1
ATOM 658 C C . ILE A 1 97 ? -1.371 -16.087 -7.450 1.00 87.81 97 ILE A C 1
ATOM 660 O O . ILE A 1 97 ? -1.377 -16.640 -8.551 1.00 87.81 97 ILE A O 1
ATOM 664 N N . GLY A 1 98 ? -0.902 -14.848 -7.282 1.00 85.69 98 GLY A N 1
ATOM 665 C CA . GLY A 1 98 ? -0.452 -13.991 -8.379 1.00 85.69 98 GLY A CA 1
ATOM 666 C C . GLY A 1 98 ? 0.682 -14.603 -9.202 1.00 85.69 98 GLY A C 1
ATOM 667 O O . GLY A 1 98 ? 0.676 -14.482 -10.425 1.00 85.69 98 GLY A O 1
ATOM 668 N N . ARG A 1 99 ? 1.611 -15.326 -8.562 1.00 87.56 99 ARG A N 1
ATOM 669 C CA . ARG A 1 99 ? 2.692 -16.053 -9.255 1.00 87.56 99 ARG A CA 1
ATOM 670 C C . ARG A 1 99 ? 2.214 -17.282 -10.032 1.00 87.56 99 ARG A C 1
ATOM 672 O O . ARG A 1 99 ? 2.890 -17.688 -10.973 1.00 87.56 99 ARG A O 1
ATOM 679 N N . ARG A 1 100 ? 1.087 -17.890 -9.645 1.00 84.88 100 ARG A N 1
ATOM 680 C CA . ARG A 1 100 ? 0.534 -19.092 -10.299 1.00 84.88 100 ARG A CA 1
ATOM 681 C C . ARG A 1 100 ? -0.458 -18.778 -11.418 1.00 84.88 100 ARG A C 1
ATOM 683 O O . ARG A 1 100 ? -0.683 -19.622 -12.281 1.00 84.88 100 ARG A O 1
ATOM 690 N N . CYS A 1 101 ? -1.051 -17.588 -11.429 1.00 83.81 101 CYS A N 1
ATOM 691 C CA . CYS A 1 101 ? -1.998 -17.184 -12.462 1.00 83.81 101 CYS A CA 1
ATOM 692 C C . CYS A 1 101 ? -1.288 -16.599 -13.693 1.00 83.81 101 CYS A C 1
ATOM 694 O O . CYS A 1 101 ? -0.444 -15.714 -13.589 1.00 83.81 101 CYS A O 1
ATOM 696 N N . GLY A 1 102 ? -1.689 -17.029 -14.894 1.00 85.44 102 GLY A N 1
ATOM 697 C CA . GLY A 1 102 ? -1.273 -16.366 -16.134 1.00 85.44 102 GLY A CA 1
ATOM 698 C C . GLY A 1 102 ? -1.828 -14.937 -16.241 1.00 85.44 102 GLY A C 1
ATOM 699 O O . GLY A 1 102 ? -2.836 -14.602 -15.620 1.00 85.44 102 GLY A O 1
ATOM 700 N N . VAL A 1 103 ? -1.220 -14.098 -17.089 1.00 85.06 103 VAL A N 1
ATOM 701 C CA . VAL A 1 103 ? -1.553 -12.660 -17.244 1.00 85.06 103 VAL A CA 1
ATOM 702 C C . VAL A 1 103 ? -3.052 -12.399 -17.463 1.00 85.06 103 VAL A C 1
ATOM 704 O O . VAL A 1 103 ? -3.592 -11.423 -16.948 1.00 85.06 103 VAL A O 1
ATOM 707 N N . ARG A 1 104 ? -3.750 -13.274 -18.202 1.00 86.75 104 ARG A N 1
ATOM 708 C CA . ARG A 1 104 ? -5.207 -13.170 -18.420 1.00 86.75 104 ARG A CA 1
ATOM 709 C C . ARG A 1 104 ? -6.004 -13.400 -17.130 1.00 86.75 104 ARG A C 1
ATOM 711 O O . ARG A 1 104 ? -6.926 -12.641 -16.853 1.00 86.75 104 ARG A O 1
ATOM 718 N N . GLY A 1 105 ? -5.611 -14.394 -16.333 1.00 86.75 105 GLY A N 1
ATOM 719 C CA . GLY A 1 105 ? -6.225 -14.694 -15.038 1.00 86.75 105 GLY A CA 1
ATOM 720 C C . GLY A 1 105 ? -5.965 -13.599 -14.006 1.00 86.75 105 GLY A C 1
ATOM 721 O O . GLY A 1 105 ? -6.892 -13.182 -13.322 1.00 86.75 105 GLY A O 1
ATOM 722 N N . LEU A 1 106 ? -4.743 -13.056 -13.962 1.00 87.31 106 LEU A N 1
ATOM 723 C CA . LEU A 1 106 ? -4.405 -11.941 -13.073 1.00 87.31 106 LEU A CA 1
ATOM 724 C C . LEU A 1 106 ? -5.235 -10.687 -13.384 1.00 87.31 106 LEU A C 1
ATOM 726 O O . LEU A 1 106 ? -5.757 -10.054 -12.472 1.00 87.31 106 LEU A O 1
ATOM 730 N N . ARG A 1 107 ? -5.400 -10.348 -14.670 1.00 90.12 107 ARG A N 1
ATOM 731 C CA . ARG A 1 107 ? -6.255 -9.225 -15.095 1.00 90.12 107 ARG A CA 1
ATOM 732 C C . ARG A 1 107 ? -7.713 -9.437 -14.695 1.00 90.12 107 ARG A C 1
ATOM 734 O O . ARG A 1 107 ? -8.330 -8.505 -14.195 1.00 90.12 107 ARG A O 1
ATOM 741 N N . GLY A 1 108 ? -8.239 -10.648 -14.890 1.00 92.12 108 GLY A N 1
ATOM 742 C CA . GLY A 1 108 ? -9.601 -11.001 -14.485 1.00 92.12 108 GLY A CA 1
ATOM 743 C C . GLY A 1 108 ? -9.804 -10.911 -12.973 1.00 92.12 108 GLY A C 1
ATOM 744 O O . GLY A 1 108 ? -10.771 -10.304 -12.527 1.00 92.12 108 GLY A O 1
ATOM 745 N N . LEU A 1 109 ? -8.862 -11.438 -12.185 1.00 89.12 109 LEU A N 1
ATOM 746 C CA . LEU A 1 109 ? -8.891 -11.363 -10.723 1.00 89.12 109 LEU A CA 1
ATOM 747 C C . LEU A 1 109 ? -8.857 -9.911 -10.236 1.00 89.12 109 LEU A C 1
ATOM 749 O O . LEU A 1 109 ? -9.643 -9.529 -9.374 1.00 89.12 109 LEU A O 1
ATOM 753 N N . LEU A 1 110 ? -7.967 -9.098 -10.808 1.00 89.06 110 LEU A N 1
ATOM 754 C CA . LEU A 1 110 ? -7.830 -7.697 -10.431 1.00 89.06 110 LEU A CA 1
ATOM 755 C C . LEU A 1 110 ? -9.095 -6.903 -10.774 1.00 89.06 110 LEU A C 1
ATOM 757 O O . LEU A 1 110 ? -9.563 -6.135 -9.941 1.00 89.06 110 LEU A O 1
ATOM 761 N N . ALA A 1 111 ? -9.673 -7.136 -11.957 1.00 93.00 111 ALA A N 1
ATOM 762 C CA . ALA A 1 111 ? -10.944 -6.539 -12.356 1.00 93.00 111 ALA A CA 1
ATOM 763 C C . ALA A 1 111 ? -12.093 -6.969 -11.432 1.00 93.00 111 ALA A C 1
ATOM 765 O O . ALA A 1 111 ? -12.858 -6.129 -10.977 1.00 93.00 111 ALA A O 1
ATOM 766 N N . ALA A 1 112 ? -12.188 -8.256 -11.094 1.00 94.00 112 ALA A N 1
ATOM 767 C CA . ALA A 1 112 ? -13.216 -8.749 -10.183 1.00 94.00 112 ALA A CA 1
ATOM 768 C C . ALA A 1 112 ? -13.081 -8.124 -8.785 1.00 94.00 112 ALA A C 1
ATOM 770 O O . ALA A 1 112 ? -14.064 -7.641 -8.228 1.00 94.00 112 ALA A O 1
ATOM 771 N N . ALA A 1 113 ? -11.864 -8.078 -8.236 1.00 90.56 113 ALA A N 1
ATOM 772 C CA . ALA A 1 113 ? -11.604 -7.493 -6.924 1.00 90.56 113 ALA A CA 1
ATOM 773 C C . ALA A 1 113 ? -11.971 -6.001 -6.875 1.00 90.56 113 ALA A C 1
ATOM 775 O O . ALA A 1 113 ? -12.635 -5.563 -5.935 1.00 90.56 113 ALA A O 1
ATOM 776 N N . THR A 1 114 ? -11.595 -5.218 -7.893 1.00 91.81 114 THR A N 1
ATOM 777 C CA . THR A 1 114 ? -11.944 -3.790 -7.947 1.00 91.81 114 THR A CA 1
ATOM 778 C C . THR A 1 114 ? -13.436 -3.569 -8.155 1.00 91.81 114 THR A C 1
ATOM 780 O O . THR A 1 114 ? -13.999 -2.690 -7.505 1.00 91.81 114 THR A O 1
ATOM 783 N N . THR A 1 115 ? -14.104 -4.373 -8.988 1.00 96.31 115 THR A N 1
ATOM 784 C CA . THR A 1 115 ? -15.563 -4.307 -9.152 1.00 96.31 115 THR A CA 1
ATOM 785 C C . THR A 1 115 ? -16.288 -4.606 -7.841 1.00 96.31 115 THR A C 1
ATOM 787 O O . THR A 1 115 ? -17.191 -3.860 -7.475 1.00 96.31 115 THR A O 1
ATOM 790 N N . VAL A 1 116 ? -15.876 -5.637 -7.095 1.00 96.06 116 VAL A N 1
ATOM 791 C CA . VAL A 1 116 ? -16.473 -5.964 -5.789 1.00 96.06 116 VAL A CA 1
ATOM 792 C C . VAL A 1 116 ? -16.328 -4.797 -4.813 1.00 96.06 116 VAL A C 1
ATOM 794 O O . VAL A 1 116 ? -17.318 -4.374 -4.218 1.00 96.06 116 VAL A O 1
ATOM 797 N N . VAL A 1 117 ? -15.124 -4.228 -4.683 1.00 94.12 117 VAL A N 1
ATOM 798 C CA . VAL A 1 117 ? -14.892 -3.070 -3.804 1.00 94.12 117 VAL A CA 1
ATOM 799 C C . VAL A 1 117 ? -15.730 -1.868 -4.241 1.00 94.12 117 VAL A C 1
ATOM 801 O O . VAL A 1 117 ? -16.343 -1.219 -3.397 1.00 94.12 117 VAL A O 1
ATOM 804 N N . ALA A 1 118 ? -15.809 -1.592 -5.544 1.00 94.94 118 ALA A N 1
ATOM 805 C CA . ALA A 1 118 ? -16.618 -0.496 -6.070 1.00 94.94 118 ALA A CA 1
ATOM 806 C C . ALA A 1 118 ? -18.105 -0.657 -5.714 1.00 94.94 118 ALA A C 1
ATOM 808 O O . ALA A 1 118 ? -18.733 0.307 -5.282 1.00 94.94 118 ALA A O 1
ATOM 809 N N . VAL A 1 119 ? -18.650 -1.872 -5.834 1.00 96.31 119 VAL A N 1
ATOM 810 C CA . VAL A 1 119 ? -20.044 -2.169 -5.469 1.00 96.31 119 VAL A CA 1
ATOM 811 C C . VAL A 1 119 ? -20.273 -2.004 -3.967 1.00 96.31 119 VAL A C 1
ATOM 813 O O . VAL A 1 119 ? -21.251 -1.369 -3.581 1.00 96.31 119 VAL A O 1
ATOM 816 N N . ILE A 1 120 ? -19.370 -2.520 -3.123 1.00 95.12 120 ILE A N 1
ATOM 817 C CA . ILE A 1 120 ? -19.470 -2.382 -1.659 1.00 95.12 120 ILE A CA 1
ATOM 818 C C . ILE A 1 120 ? -19.486 -0.905 -1.261 1.00 95.12 120 ILE A C 1
ATOM 820 O O . ILE A 1 120 ? -20.351 -0.489 -0.496 1.00 95.12 120 ILE A O 1
ATOM 824 N N . VAL A 1 121 ? -18.564 -0.105 -1.801 1.00 94.38 121 VAL A N 1
ATOM 825 C CA . VAL A 1 121 ? -18.488 1.330 -1.500 1.00 94.38 121 VAL A CA 1
ATOM 826 C C . VAL A 1 121 ? -19.745 2.053 -1.973 1.00 94.38 121 VAL A C 1
ATOM 828 O O . VAL A 1 121 ? -20.282 2.878 -1.243 1.00 94.38 121 VAL A O 1
ATOM 831 N N . TRP A 1 122 ? -20.246 1.746 -3.171 1.00 95.75 122 TRP A N 1
ATOM 832 C CA . TRP A 1 122 ? -21.456 2.384 -3.687 1.00 95.75 122 TRP A CA 1
ATOM 833 C C . TRP A 1 122 ? -22.695 2.044 -2.847 1.00 95.75 122 TRP A C 1
ATOM 835 O O . TRP A 1 122 ? -23.503 2.925 -2.553 1.00 95.75 122 TRP A O 1
ATOM 845 N N . ALA A 1 123 ? -22.807 0.791 -2.398 1.00 93.75 123 ALA A N 1
ATOM 846 C CA . ALA A 1 123 ? -23.863 0.357 -1.491 1.00 93.75 123 ALA A CA 1
ATOM 847 C C . ALA A 1 123 ? -23.767 1.049 -0.121 1.00 93.75 123 ALA A C 1
ATOM 849 O O . ALA A 1 123 ? -24.781 1.532 0.386 1.00 93.75 123 ALA A O 1
ATOM 850 N N . ASP A 1 124 ? -22.560 1.153 0.446 1.00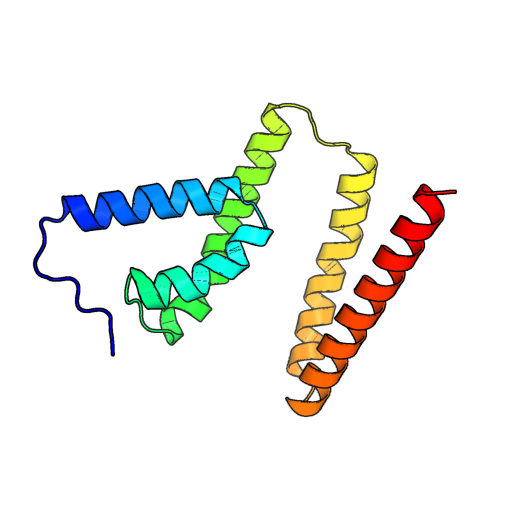 93.06 124 ASP A N 1
ATOM 851 C CA . ASP A 1 124 ? -22.318 1.865 1.707 1.00 93.06 124 ASP A CA 1
ATOM 852 C C . ASP A 1 124 ? -22.715 3.342 1.590 1.00 93.06 124 ASP A C 1
ATOM 854 O O . ASP A 1 124 ? -23.499 3.841 2.398 1.00 93.06 124 ASP A O 1
ATOM 858 N N . VAL A 1 125 ? -22.284 4.015 0.519 1.00 93.88 125 VAL A N 1
ATOM 859 C CA . VAL A 1 125 ? -22.632 5.415 0.240 1.00 93.88 125 VAL A CA 1
ATOM 860 C C . VAL A 1 125 ? -24.144 5.609 0.163 1.00 93.88 125 VAL A C 1
ATOM 862 O O . VAL A 1 125 ? -24.671 6.522 0.796 1.00 93.88 125 VAL A O 1
ATOM 865 N N . PHE A 1 126 ? -24.858 4.750 -0.566 1.00 91.06 126 PHE A N 1
ATOM 866 C CA . PHE A 1 126 ? -26.311 4.860 -0.696 1.00 91.06 126 PHE A CA 1
ATOM 867 C C . PHE A 1 126 ? -27.037 4.581 0.629 1.00 91.06 126 PHE A C 1
ATOM 869 O O . PHE A 1 126 ? -28.037 5.230 0.931 1.00 91.06 126 PHE A O 1
ATOM 876 N N . SER A 1 127 ? -26.513 3.664 1.449 1.00 87.19 127 SER A N 1
ATOM 877 C CA . SER A 1 127 ? -27.072 3.366 2.774 1.00 87.19 127 SER A CA 1
ATOM 878 C C . SER A 1 127 ? -26.906 4.515 3.771 1.00 87.19 127 SER A C 1
ATOM 880 O O . SER A 1 127 ? -27.754 4.698 4.634 1.00 87.19 127 SER A O 1
ATOM 882 N N . ARG A 1 128 ? -25.847 5.321 3.626 1.00 86.50 128 ARG A N 1
ATOM 883 C CA . ARG A 1 128 ? -25.520 6.443 4.519 1.00 86.50 128 ARG A CA 1
ATOM 884 C C . ARG A 1 128 ? -26.328 7.713 4.247 1.00 86.50 128 ARG A C 1
ATOM 886 O O . ARG A 1 128 ? -26.336 8.614 5.078 1.00 86.50 128 ARG A O 1
ATOM 893 N N . PHE A 1 129 ? -26.956 7.788 3.074 1.00 76.00 129 PHE A N 1
ATOM 894 C CA . PHE A 1 129 ? -27.841 8.879 2.656 1.00 76.00 129 PHE A CA 1
ATOM 895 C C . PHE A 1 129 ? -29.318 8.644 3.017 1.00 76.00 129 PHE A C 1
ATOM 897 O O . PHE A 1 129 ? -30.150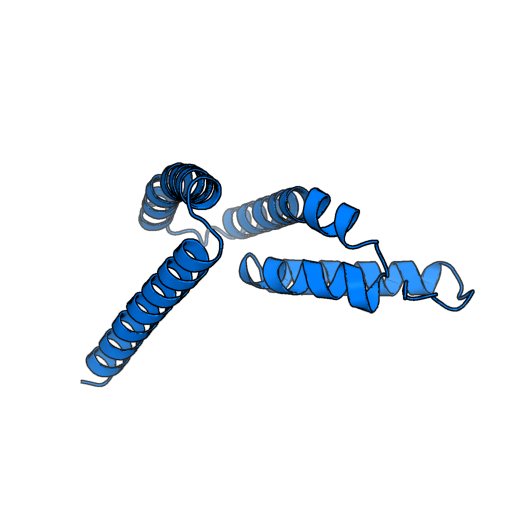 9.502 2.718 1.00 76.00 129 PHE A O 1
ATOM 904 N N . ARG A 1 130 ? -29.650 7.509 3.640 1.00 56.91 130 ARG A N 1
ATOM 905 C CA . ARG A 1 130 ? -30.994 7.169 4.114 1.00 56.91 130 ARG A CA 1
ATOM 906 C C . ARG A 1 130 ? -31.040 7.174 5.637 1.00 56.91 130 ARG A C 1
ATOM 908 O O . ARG A 1 130 ? -32.117 7.528 6.160 1.00 56.91 130 ARG A O 1
#

Mean predicted aligned error: 8.7 Å

Foldseek 3Di:
DQPPDDPDPPVVLVVLVVVLLVVLLVVALVSLVVQLCCCCVPVRDPSVVSVVCSVVVNVVSNVVSVVVCVVVVPDPPVVVVVCCVCVVVVVVVVVVVCVVDDPVRNVVVVVVVVVVVVVVVVVVVVVVVD

Radius of gyration: 18.92 Å; Cα contacts (8 Å, |Δi|>4): 49; chains: 1; bounding box: 55×41×43 Å

Secondary structure (DSSP, 8-state):
------S--HHHHHHHHHHHHHHHHHHGGGHHHHHHHHIIIII---HHHHHHHHHHHHHHHHHHHHHHHHHTT---HHHHHHHHHHHHHHHHHHHHHHHHS-HHHHHHHHHHHHHHHHHHHHHHHHHHT-

Solvent-accessible surface area (backbone atoms only — not comparable to full-atom values): 7455 Å² total; per-residue (Å²): 128,72,48,74,72,69,98,63,64,71,66,57,61,53,51,50,53,51,54,51,52,53,53,36,55,73,56,41,84,70,22,53,71,54,46,57,60,42,40,37,72,64,69,23,46,58,64,73,58,48,67,70,46,44,63,62,52,44,49,54,48,50,50,52,49,50,53,55,40,57,75,68,68,76,63,63,61,67,67,51,50,55,47,50,69,51,47,57,59,48,51,56,51,48,53,55,52,56,73,72,41,53,74,72,53,47,51,51,52,52,51,52,54,51,51,51,52,52,52,53,52,52,51,51,55,59,61,73,77,108

Sequence (130 aa):
GPVRWPASPGSMKEAVARNVGIGAGLVGAGGAFLLVPLLIAVVGIPTRITIGSSPAITLWTATAGVLGKLATGQIPLVPAAALVLGAAPGAQVGEWIGRRCGVRGLRGLLAAATTVVAVIVWADVFSRFR

pLDDT: mean 83.06, std 9.86, range [49.34, 96.31]